Protein AF-A0A2I2KVL6-F1 (afdb_monomer_lite)

Structure (mmCIF, N/CA/C/O backbone):
data_AF-A0A2I2KVL6-F1
#
_entry.id   AF-A0A2I2KVL6-F1
#
loop_
_atom_site.group_PDB
_atom_site.id
_atom_site.type_symbol
_atom_site.label_atom_id
_atom_site.label_alt_id
_atom_site.label_comp_id
_atom_site.label_asym_id
_atom_site.label_entity_id
_atom_site.label_seq_id
_atom_site.pdbx_PDB_ins_code
_atom_site.Cartn_x
_atom_site.Cartn_y
_atom_site.Cartn_z
_atom_site.occupancy
_atom_site.B_iso_or_equiv
_atom_site.auth_seq_id
_atom_site.auth_comp_id
_atom_site.auth_asym_id
_atom_site.auth_atom_id
_atom_site.pdbx_PDB_model_num
ATOM 1 N N . MET A 1 1 ? 3.046 12.044 -11.761 1.00 53.78 1 MET A N 1
ATOM 2 C CA . MET A 1 1 ? 3.516 12.069 -10.356 1.00 53.78 1 MET A CA 1
ATOM 3 C C . MET A 1 1 ? 2.500 12.679 -9.394 1.00 53.78 1 MET A C 1
ATOM 5 O O . MET A 1 1 ? 2.426 12.169 -8.290 1.00 53.78 1 MET A O 1
ATOM 9 N N . VAL A 1 2 ? 1.690 13.670 -9.803 1.00 58.91 2 VAL A N 1
ATOM 10 C CA . VAL A 1 2 ? 0.645 14.300 -8.959 1.00 58.91 2 VAL A CA 1
ATOM 11 C C . VAL A 1 2 ? -0.326 13.264 -8.360 1.00 58.91 2 VAL A C 1
ATOM 13 O O . VAL A 1 2 ? -0.321 13.073 -7.155 1.00 58.91 2 VAL A O 1
ATOM 16 N N . ALA A 1 3 ? -0.971 12.437 -9.193 1.00 65.62 3 ALA A N 1
ATOM 17 C CA . ALA A 1 3 ? -1.950 11.440 -8.729 1.00 65.62 3 ALA A CA 1
ATOM 18 C C . ALA A 1 3 ? -1.412 10.370 -7.753 1.00 65.62 3 ALA A C 1
ATOM 20 O O . ALA A 1 3 ? -2.180 9.785 -6.997 1.00 65.62 3 ALA A O 1
ATOM 21 N N . ALA A 1 4 ? -0.106 10.080 -7.783 1.00 67.25 4 ALA A N 1
ATOM 22 C CA . ALA A 1 4 ? 0.483 9.110 -6.864 1.00 67.25 4 ALA A CA 1
ATOM 23 C C . ALA A 1 4 ? 0.683 9.723 -5.478 1.00 67.25 4 ALA A C 1
ATOM 25 O O . ALA A 1 4 ? 0.336 9.097 -4.486 1.00 67.25 4 ALA A O 1
ATOM 26 N N . ALA A 1 5 ? 1.214 10.949 -5.421 1.00 74.81 5 ALA A N 1
ATOM 27 C CA . ALA A 1 5 ? 1.357 11.691 -4.174 1.00 74.81 5 ALA A CA 1
ATOM 28 C C . ALA A 1 5 ? -0.005 11.899 -3.500 1.00 74.81 5 ALA A C 1
ATOM 30 O O . ALA A 1 5 ? -0.128 11.604 -2.314 1.00 74.81 5 ALA A O 1
ATOM 31 N N . ASP A 1 6 ? -1.021 12.264 -4.287 1.00 83.38 6 ASP A N 1
ATOM 32 C CA . ASP A 1 6 ? -2.385 12.487 -3.806 1.00 83.38 6 ASP A CA 1
ATOM 33 C C . ASP A 1 6 ? -2.953 11.253 -3.086 1.00 83.38 6 ASP A C 1
ATOM 35 O O . ASP A 1 6 ? -3.513 11.385 -2.004 1.00 83.38 6 ASP A O 1
ATOM 39 N N . ALA A 1 7 ? -2.741 10.043 -3.621 1.00 85.81 7 ALA A N 1
ATOM 40 C CA . ALA A 1 7 ? -3.249 8.811 -3.013 1.00 85.81 7 ALA A CA 1
ATOM 41 C C . ALA A 1 7 ? -2.627 8.512 -1.634 1.00 85.81 7 ALA A C 1
ATOM 43 O O . ALA A 1 7 ? -3.324 8.059 -0.725 1.00 85.81 7 ALA A O 1
ATOM 44 N N . TYR A 1 8 ? -1.322 8.757 -1.459 1.00 89.88 8 TYR A N 1
ATOM 45 C CA . TYR A 1 8 ? -0.663 8.565 -0.159 1.00 89.88 8 TYR A CA 1
ATOM 46 C C . TYR A 1 8 ? -1.061 9.648 0.837 1.00 89.88 8 TYR A C 1
ATOM 48 O O . TYR A 1 8 ? -1.314 9.340 2.000 1.00 89.88 8 TYR A O 1
ATOM 56 N N . ASP A 1 9 ? -1.113 10.900 0.382 1.00 90.50 9 ASP A N 1
ATOM 57 C CA . ASP A 1 9 ? -1.437 12.041 1.230 1.00 90.50 9 ASP A CA 1
ATOM 58 C C . ASP A 1 9 ? -2.900 11.961 1.696 1.00 90.50 9 ASP A C 1
ATOM 60 O O . ASP A 1 9 ? -3.180 12.178 2.875 1.00 90.50 9 ASP A O 1
ATOM 64 N N . GLU A 1 10 ? -3.819 11.538 0.822 1.00 91.12 10 GLU A N 1
ATOM 65 C CA . GLU A 1 10 ? -5.218 11.266 1.162 1.00 91.12 10 GLU A CA 1
ATOM 66 C C . GLU A 1 10 ? -5.344 10.120 2.175 1.00 91.12 10 GLU A C 1
ATOM 68 O O . GLU A 1 10 ? -6.007 10.282 3.200 1.00 91.12 10 GLU A O 1
ATOM 73 N N . ALA A 1 11 ? -4.669 8.988 1.942 1.00 91.25 11 ALA A N 1
ATOM 74 C CA . ALA A 1 11 ? -4.694 7.847 2.856 1.00 91.25 11 ALA A CA 1
ATOM 75 C C . ALA A 1 11 ? -4.132 8.212 4.240 1.00 91.25 11 ALA A C 1
ATOM 77 O O . ALA A 1 11 ? -4.730 7.903 5.272 1.00 91.25 11 ALA A O 1
ATOM 78 N N . LEU A 1 12 ? -3.002 8.920 4.279 1.00 92.75 12 LEU A N 1
ATOM 79 C CA . LEU A 1 12 ? -2.381 9.366 5.521 1.00 92.75 12 LEU A CA 1
ATOM 80 C C . LEU A 1 12 ? -3.262 10.378 6.261 1.00 92.75 12 LEU A C 1
ATOM 82 O O . LEU A 1 12 ? -3.378 10.317 7.486 1.00 92.75 12 LEU A O 1
ATOM 86 N N . GLN A 1 13 ? -3.891 11.304 5.538 1.00 92.94 13 GLN A N 1
ATOM 87 C CA . GLN A 1 13 ? -4.801 12.279 6.126 1.00 92.94 13 GLN A CA 1
ATOM 88 C C . GLN A 1 13 ? -6.060 11.605 6.679 1.00 92.94 13 GLN A C 1
ATOM 90 O O . GLN A 1 13 ? -6.481 11.924 7.794 1.00 92.94 13 GLN A O 1
ATOM 95 N N . ALA A 1 14 ? -6.634 10.650 5.947 1.00 91.25 14 ALA A N 1
ATOM 96 C CA . ALA A 1 14 ? -7.778 9.870 6.402 1.00 91.25 14 ALA A CA 1
ATOM 97 C C . ALA A 1 14 ? -7.446 9.065 7.667 1.00 91.25 14 ALA A C 1
ATOM 99 O O . ALA A 1 14 ? -8.242 9.056 8.605 1.00 91.25 14 ALA A O 1
ATOM 100 N N . LEU A 1 15 ? -6.247 8.473 7.734 1.00 91.12 15 LEU A N 1
ATOM 101 C CA . LEU A 1 15 ? -5.756 7.770 8.921 1.00 91.12 15 LEU A CA 1
ATOM 102 C C . LEU A 1 15 ? -5.615 8.719 10.121 1.00 91.12 15 LEU A C 1
ATOM 104 O O . LEU A 1 15 ? -6.110 8.442 11.209 1.00 91.12 15 LEU A O 1
ATOM 108 N N . ARG A 1 16 ? -4.980 9.882 9.925 1.00 91.31 16 ARG A N 1
ATOM 109 C CA . ARG A 1 16 ? -4.740 10.874 10.991 1.00 91.31 16 ARG A CA 1
ATOM 110 C C . ARG A 1 16 ? -6.014 11.505 11.541 1.00 91.31 16 ARG A C 1
ATOM 112 O O . ARG A 1 16 ? -6.054 11.876 12.708 1.00 91.31 16 ARG A O 1
ATOM 119 N N . THR A 1 17 ? -7.025 11.670 10.696 1.00 91.62 17 THR A N 1
ATOM 120 C CA . THR A 1 17 ? -8.309 12.281 11.072 1.00 91.62 17 THR A CA 1
ATOM 121 C C . THR A 1 17 ? -9.336 11.263 11.565 1.00 91.62 17 THR A C 1
ATOM 123 O O . THR A 1 17 ? -10.440 11.654 11.935 1.00 91.62 17 THR A O 1
ATOM 126 N N . GLY A 1 18 ? -8.994 9.969 11.575 1.00 87.81 18 GLY A N 1
ATOM 127 C CA . GLY A 1 18 ? -9.894 8.888 11.982 1.00 87.81 18 GLY A CA 1
ATOM 128 C C . GLY A 1 18 ? -11.004 8.577 10.972 1.00 87.81 18 GLY A C 1
ATOM 129 O O . GLY A 1 18 ? -11.885 7.775 11.270 1.00 87.81 18 GLY A O 1
ATOM 130 N N . ILE A 1 19 ? -10.971 9.180 9.778 1.00 90.19 19 ILE A N 1
ATOM 131 C CA . ILE A 1 19 ? -11.870 8.844 8.660 1.00 90.19 19 ILE A CA 1
ATOM 132 C C . ILE A 1 19 ? -11.610 7.408 8.193 1.00 90.19 19 ILE A C 1
ATOM 134 O O . ILE A 1 19 ? -12.538 6.682 7.835 1.00 90.19 19 ILE A O 1
ATOM 138 N N . TRP A 1 20 ? -10.344 6.995 8.225 1.00 91.00 20 TRP A N 1
ATOM 139 C CA . TRP A 1 20 ? -9.928 5.621 8.015 1.00 91.00 20 TRP A CA 1
ATOM 140 C C . TRP A 1 20 ? -9.411 5.031 9.319 1.00 91.00 20 TRP A C 1
ATOM 142 O O . TRP A 1 20 ? -8.408 5.486 9.866 1.00 91.00 20 TRP A O 1
ATOM 152 N N . VAL A 1 21 ? -10.097 3.994 9.789 1.00 88.81 21 VAL A N 1
ATOM 153 C CA . VAL A 1 21 ? -9.652 3.147 10.894 1.00 88.81 21 VAL A CA 1
ATOM 154 C C . VAL A 1 21 ? -9.348 1.772 10.300 1.00 88.81 21 VAL A C 1
ATOM 156 O O . VAL A 1 21 ? -10.306 1.080 9.939 1.00 88.81 21 VAL A O 1
ATOM 159 N N . PRO A 1 22 ? -8.062 1.396 10.148 1.00 87.38 22 PRO A N 1
ATOM 160 C CA . PRO A 1 22 ? -7.689 0.103 9.593 1.00 87.38 22 PRO A CA 1
ATOM 161 C C . PRO A 1 22 ? -8.255 -1.039 10.432 1.00 87.38 22 PRO A C 1
ATOM 163 O O . PRO A 1 22 ? -8.156 -1.014 11.661 1.00 87.38 22 PRO A O 1
ATOM 166 N N . ASP A 1 23 ? -8.849 -2.033 9.780 1.00 85.44 23 ASP A N 1
ATOM 167 C CA . ASP A 1 23 ? -9.238 -3.271 10.455 1.00 85.44 23 ASP A CA 1
ATOM 168 C C . ASP A 1 23 ? -8.081 -4.282 10.519 1.00 85.44 23 ASP A C 1
ATOM 170 O O . ASP A 1 23 ? -6.985 -4.041 10.012 1.00 85.44 23 ASP A O 1
ATOM 174 N N . MET A 1 24 ? -8.317 -5.416 11.185 1.00 83.69 24 MET A N 1
ATOM 175 C CA . MET A 1 24 ? -7.298 -6.454 11.354 1.00 83.69 24 MET A CA 1
ATOM 176 C C . MET A 1 24 ? -6.802 -7.025 10.022 1.00 83.69 24 MET A C 1
ATOM 178 O O . MET A 1 24 ? -5.618 -7.325 9.919 1.00 83.69 24 MET A O 1
ATOM 182 N N . ASP A 1 25 ? -7.658 -7.117 9.001 1.00 83.12 25 ASP A N 1
ATOM 183 C CA . ASP A 1 25 ? -7.261 -7.642 7.692 1.00 83.12 25 ASP A CA 1
ATOM 184 C C . ASP A 1 25 ? -6.339 -6.641 6.972 1.00 83.12 25 ASP A C 1
ATOM 186 O O . ASP A 1 25 ? -5.315 -7.023 6.399 1.00 83.12 25 ASP A O 1
ATOM 190 N N . GLU A 1 26 ? -6.653 -5.341 7.039 1.00 85.19 26 GLU A N 1
ATOM 191 C CA . GLU A 1 26 ? -5.795 -4.273 6.508 1.00 85.19 26 GLU A CA 1
ATOM 192 C C . GLU A 1 26 ? -4.455 -4.182 7.254 1.00 85.19 26 GLU A C 1
ATOM 194 O O . GLU A 1 26 ? -3.411 -3.954 6.637 1.00 85.19 26 GLU A O 1
ATOM 199 N N . ILE A 1 27 ? -4.468 -4.389 8.569 1.00 88.31 27 ILE A N 1
ATOM 200 C CA . ILE A 1 27 ? -3.270 -4.422 9.412 1.00 88.31 27 ILE A CA 1
ATOM 201 C C . ILE A 1 27 ? -2.400 -5.636 9.068 1.00 88.31 27 ILE A C 1
ATOM 203 O O . ILE A 1 27 ? -1.201 -5.472 8.836 1.00 88.31 27 ILE A O 1
ATOM 207 N N . ASP A 1 28 ? -2.977 -6.834 8.979 1.00 84.94 28 ASP A N 1
ATOM 208 C CA . ASP A 1 28 ? -2.254 -8.063 8.635 1.00 84.94 28 ASP A CA 1
ATOM 209 C C . ASP A 1 28 ? -1.671 -7.987 7.219 1.00 84.94 28 ASP A C 1
ATOM 211 O O . ASP A 1 28 ? -0.516 -8.371 6.981 1.00 84.94 28 ASP A O 1
ATOM 215 N N . ALA A 1 29 ? -2.425 -7.413 6.276 1.00 85.00 29 ALA A N 1
ATOM 216 C CA . ALA A 1 29 ? -1.921 -7.100 4.947 1.00 85.00 29 ALA A CA 1
ATOM 217 C C . ALA A 1 29 ? -0.748 -6.112 5.022 1.00 85.00 29 ALA A C 1
ATOM 219 O O . ALA A 1 29 ? 0.276 -6.333 4.371 1.00 85.00 29 ALA A O 1
ATOM 220 N N . ALA A 1 30 ? -0.842 -5.061 5.842 1.00 88.81 30 ALA A N 1
ATOM 221 C CA . ALA A 1 30 ? 0.226 -4.079 5.982 1.00 88.81 30 ALA A CA 1
ATOM 222 C C . ALA A 1 30 ? 1.509 -4.666 6.593 1.00 88.81 30 ALA A C 1
ATOM 224 O O . ALA A 1 30 ? 2.601 -4.411 6.077 1.00 88.81 30 ALA A O 1
ATOM 225 N N . VAL A 1 31 ? 1.387 -5.508 7.624 1.00 89.00 31 VAL A N 1
ATOM 226 C CA . VAL A 1 31 ? 2.507 -6.261 8.215 1.00 89.00 31 VAL A CA 1
ATOM 227 C C . VAL A 1 31 ? 3.149 -7.174 7.171 1.00 89.00 31 VAL A C 1
ATOM 229 O O . VAL A 1 31 ? 4.373 -7.184 7.015 1.00 89.00 31 VAL A O 1
ATOM 232 N N . THR A 1 32 ? 2.330 -7.915 6.422 1.00 86.88 32 THR A N 1
ATOM 233 C CA . THR A 1 32 ? 2.804 -8.838 5.383 1.00 86.88 32 THR A CA 1
ATOM 234 C C . THR A 1 32 ? 3.576 -8.093 4.297 1.00 86.88 32 THR A C 1
ATOM 236 O O . THR A 1 32 ? 4.682 -8.502 3.933 1.00 86.88 32 THR A O 1
ATOM 239 N N . ILE A 1 33 ? 3.037 -6.970 3.811 1.00 88.12 33 ILE A N 1
ATOM 240 C CA . ILE A 1 33 ? 3.695 -6.151 2.791 1.00 88.12 33 ILE A CA 1
ATOM 241 C C . ILE A 1 33 ? 5.012 -5.590 3.335 1.00 88.12 33 ILE A C 1
ATOM 243 O O . ILE A 1 33 ? 6.035 -5.761 2.675 1.00 88.12 33 ILE A O 1
ATOM 247 N N . LEU A 1 34 ? 5.035 -5.000 4.538 1.00 90.06 34 LEU A N 1
ATOM 248 C CA . LEU A 1 34 ? 6.267 -4.489 5.159 1.00 90.06 34 LEU A CA 1
ATOM 249 C C . LEU A 1 34 ? 7.356 -5.559 5.243 1.00 90.06 34 LEU A C 1
ATOM 251 O O . LEU A 1 34 ? 8.490 -5.327 4.826 1.00 90.06 34 LEU A O 1
ATOM 255 N N . HIS A 1 35 ? 7.001 -6.759 5.701 1.00 87.94 35 HIS A N 1
ATOM 256 C CA . HIS A 1 35 ? 7.943 -7.868 5.781 1.00 87.94 35 HIS A CA 1
ATOM 257 C C . HIS A 1 35 ? 8.532 -8.227 4.405 1.00 87.94 35 HIS A C 1
ATOM 259 O O . HIS A 1 35 ? 9.739 -8.448 4.267 1.00 87.94 35 HIS A O 1
ATOM 265 N N . ARG A 1 36 ? 7.703 -8.245 3.353 1.00 85.12 36 ARG A N 1
ATOM 266 C CA . ARG A 1 36 ? 8.167 -8.470 1.976 1.00 85.12 36 ARG A CA 1
ATOM 267 C C . ARG A 1 36 ? 9.041 -7.324 1.457 1.00 85.12 36 ARG A C 1
ATOM 269 O O . ARG A 1 36 ? 10.017 -7.594 0.751 1.00 85.12 36 ARG A O 1
ATOM 276 N N . MET A 1 37 ? 8.733 -6.074 1.811 1.00 87.50 37 MET A N 1
ATOM 277 C CA . MET A 1 37 ? 9.551 -4.909 1.460 1.00 87.50 37 MET A CA 1
ATOM 278 C C . MET A 1 37 ? 10.954 -5.010 2.066 1.00 87.50 37 MET A C 1
ATOM 280 O O . MET A 1 37 ? 11.937 -4.829 1.344 1.00 87.50 37 MET A O 1
ATOM 284 N N . ASP A 1 38 ? 11.056 -5.369 3.347 1.00 85.88 38 ASP A N 1
ATOM 285 C CA . ASP A 1 38 ? 12.331 -5.521 4.057 1.00 85.88 38 ASP A CA 1
ATOM 286 C C . ASP A 1 38 ? 13.214 -6.610 3.433 1.00 85.88 38 ASP A C 1
ATOM 288 O O . ASP A 1 38 ? 14.423 -6.427 3.268 1.00 85.88 38 ASP A O 1
ATOM 292 N N . ILE A 1 39 ? 12.618 -7.738 3.024 1.00 81.38 39 ILE A N 1
ATOM 293 C CA . ILE A 1 39 ? 13.327 -8.792 2.280 1.00 81.38 39 ILE A CA 1
ATOM 294 C C . ILE A 1 39 ? 13.873 -8.236 0.958 1.00 81.38 39 ILE A C 1
ATOM 296 O O . ILE A 1 39 ? 15.022 -8.502 0.601 1.00 81.38 39 ILE A O 1
ATOM 300 N N . GLY A 1 40 ? 13.066 -7.451 0.241 1.00 75.50 40 GLY A N 1
ATOM 301 C CA . GLY A 1 40 ? 13.454 -6.820 -1.017 1.00 75.50 40 GLY A CA 1
ATOM 302 C C . GLY A 1 40 ? 14.607 -5.825 -0.876 1.00 75.50 40 GLY A C 1
ATOM 303 O O . GLY A 1 40 ? 15.517 -5.823 -1.702 1.00 75.50 40 GLY A O 1
ATOM 304 N N . GLN A 1 41 ? 14.612 -5.016 0.188 1.00 74.19 41 GLN A N 1
ATOM 305 C CA . GLN A 1 41 ? 15.670 -4.031 0.448 1.00 74.19 41 GLN A CA 1
ATOM 306 C C . GLN A 1 41 ? 17.039 -4.672 0.710 1.00 74.19 41 GLN A C 1
ATOM 308 O O . GLN A 1 41 ? 18.065 -4.084 0.374 1.00 74.19 41 GLN A O 1
ATOM 313 N N . ARG A 1 42 ? 17.073 -5.896 1.249 1.00 76.81 42 ARG A N 1
ATOM 314 C CA . ARG A 1 42 ? 18.317 -6.652 1.486 1.00 76.81 42 ARG A CA 1
ATOM 315 C C . ARG A 1 42 ? 18.945 -7.221 0.208 1.00 76.81 42 ARG A C 1
ATOM 317 O O . ARG A 1 42 ? 20.002 -7.835 0.283 1.00 76.81 42 ARG A O 1
ATOM 324 N N . SER A 1 43 ? 18.306 -7.049 -0.951 1.00 72.38 43 SER A N 1
ATOM 325 C CA . SER A 1 43 ? 18.787 -7.518 -2.257 1.00 72.38 43 SER A CA 1
ATOM 326 C C . SER A 1 43 ? 18.865 -6.356 -3.261 1.00 72.38 43 SER A C 1
ATOM 328 O O . SER A 1 43 ? 18.032 -6.275 -4.167 1.00 72.38 43 SER A O 1
ATOM 330 N N . PRO A 1 44 ? 19.843 -5.439 -3.115 1.00 67.12 44 PRO A N 1
ATOM 331 C CA . PRO A 1 44 ? 19.916 -4.203 -3.902 1.00 67.12 44 PRO A CA 1
ATOM 332 C C . PRO A 1 44 ? 20.121 -4.435 -5.408 1.00 67.12 44 PRO A C 1
ATOM 334 O O . PRO A 1 44 ? 19.762 -3.573 -6.206 1.00 67.12 44 PRO A O 1
ATOM 337 N N . ASP A 1 45 ? 20.627 -5.608 -5.799 1.00 78.06 45 ASP A N 1
ATOM 338 C CA . ASP A 1 45 ? 20.861 -5.980 -7.200 1.00 78.06 45 ASP A CA 1
ATOM 339 C C . ASP A 1 45 ? 19.580 -6.398 -7.944 1.00 78.06 45 ASP A C 1
ATOM 341 O O . ASP A 1 45 ? 19.582 -6.582 -9.164 1.00 78.06 45 ASP A O 1
ATOM 345 N N . ILE A 1 46 ? 18.462 -6.574 -7.230 1.00 78.38 46 ILE A N 1
ATOM 346 C CA . ILE A 1 46 ? 17.187 -6.955 -7.837 1.00 78.38 46 ILE A CA 1
ATOM 347 C C . ILE A 1 46 ? 16.456 -5.692 -8.313 1.00 78.38 46 ILE A C 1
ATOM 349 O O . ILE A 1 46 ? 16.194 -4.795 -7.510 1.00 78.38 46 ILE A O 1
ATOM 353 N N . PRO A 1 47 ? 16.025 -5.624 -9.590 1.00 82.44 47 PRO A N 1
ATOM 354 C CA . PRO A 1 47 ? 15.246 -4.495 -10.082 1.00 82.44 47 PRO A CA 1
ATOM 355 C C . PRO A 1 47 ? 13.993 -4.254 -9.234 1.00 82.44 47 PRO A C 1
ATOM 357 O O . PRO A 1 47 ? 13.224 -5.188 -8.987 1.00 82.44 47 PRO A O 1
ATOM 360 N N . LEU A 1 48 ? 13.744 -2.992 -8.863 1.00 81.81 48 LEU A N 1
ATOM 361 C CA . LEU A 1 48 ? 12.617 -2.590 -8.010 1.00 81.81 48 LEU A CA 1
ATOM 362 C C . LEU A 1 48 ? 11.284 -3.170 -8.493 1.00 81.81 48 LEU A C 1
ATOM 364 O O . LEU A 1 48 ? 10.522 -3.696 -7.693 1.00 81.81 48 LEU A O 1
ATOM 368 N N . ARG A 1 49 ? 11.031 -3.166 -9.807 1.00 83.00 49 ARG A N 1
ATOM 369 C CA . ARG A 1 49 ? 9.834 -3.775 -10.405 1.00 83.00 49 ARG A CA 1
ATOM 370 C C . ARG A 1 49 ? 9.611 -5.221 -9.946 1.00 83.00 49 ARG A C 1
ATOM 372 O O . ARG A 1 49 ? 8.490 -5.603 -9.633 1.00 83.00 49 ARG A O 1
ATOM 379 N N . ARG A 1 50 ? 10.672 -6.031 -9.893 1.00 83.50 50 ARG A N 1
ATOM 380 C CA . ARG A 1 50 ? 10.596 -7.438 -9.475 1.00 83.50 50 ARG A CA 1
ATOM 381 C C . ARG A 1 50 ? 10.339 -7.565 -7.975 1.00 83.50 50 ARG A C 1
ATOM 383 O O . ARG A 1 50 ? 9.609 -8.465 -7.570 1.00 83.50 50 ARG A O 1
ATOM 390 N N . VAL A 1 51 ? 10.912 -6.662 -7.178 1.00 83.69 51 VAL A N 1
ATOM 391 C CA . VAL A 1 51 ? 10.638 -6.562 -5.738 1.00 83.69 51 VAL A CA 1
ATOM 392 C C . VAL A 1 51 ? 9.171 -6.202 -5.496 1.00 83.69 51 VAL A C 1
ATOM 394 O O . VAL A 1 51 ? 8.509 -6.895 -4.732 1.00 83.69 51 VAL A O 1
ATOM 397 N N . VAL A 1 52 ? 8.647 -5.193 -6.200 1.00 85.50 52 VAL A N 1
ATOM 398 C CA . VAL A 1 52 ? 7.248 -4.751 -6.096 1.00 85.50 52 VAL A CA 1
ATOM 399 C C . VAL A 1 52 ? 6.285 -5.877 -6.457 1.00 85.50 52 VAL A C 1
ATOM 401 O O . VAL A 1 52 ? 5.396 -6.173 -5.668 1.00 85.50 52 VAL A O 1
ATOM 404 N N . HIS A 1 53 ? 6.471 -6.537 -7.605 1.00 83.38 53 HIS A N 1
ATOM 405 C CA . HIS A 1 53 ? 5.605 -7.654 -7.998 1.00 83.38 53 HIS A CA 1
ATOM 406 C C . HIS A 1 53 ? 5.633 -8.779 -6.963 1.00 83.38 53 HIS A C 1
ATOM 408 O O . HIS A 1 53 ? 4.587 -9.200 -6.487 1.00 83.38 53 HIS A O 1
ATOM 414 N N . ARG A 1 54 ? 6.824 -9.208 -6.524 1.00 81.75 54 ARG A N 1
ATOM 415 C CA . ARG A 1 54 ? 6.941 -10.259 -5.503 1.00 81.75 54 ARG A CA 1
ATOM 416 C C . ARG A 1 54 ? 6.279 -9.864 -4.179 1.00 81.75 54 ARG A C 1
ATOM 418 O O . ARG A 1 54 ? 5.695 -10.717 -3.527 1.00 81.75 54 ARG A O 1
ATOM 425 N N . ALA A 1 55 ? 6.407 -8.607 -3.764 1.00 81.31 55 ALA A N 1
ATOM 426 C CA . ALA A 1 55 ? 5.872 -8.149 -2.490 1.00 81.31 55 ALA A CA 1
ATOM 427 C C . ALA A 1 55 ? 4.355 -7.932 -2.512 1.00 81.31 55 ALA A C 1
ATOM 429 O O . ALA A 1 55 ? 3.716 -8.155 -1.491 1.00 81.31 55 ALA A O 1
ATOM 430 N N . LEU A 1 56 ? 3.797 -7.485 -3.644 1.00 80.94 56 LEU A N 1
ATOM 431 C CA . LEU A 1 56 ? 2.412 -7.013 -3.719 1.00 80.94 56 LEU A CA 1
ATOM 432 C C . LEU A 1 56 ? 1.454 -7.965 -4.447 1.00 80.94 56 LEU A C 1
ATOM 434 O O . LEU A 1 56 ? 0.250 -7.896 -4.196 1.00 80.94 56 LEU A O 1
ATOM 438 N N . ASP A 1 57 ? 1.938 -8.841 -5.336 1.00 72.94 57 ASP A N 1
ATOM 439 C CA . ASP A 1 57 ? 1.067 -9.779 -6.065 1.00 72.94 57 ASP A CA 1
ATOM 440 C C . ASP A 1 57 ? 0.444 -10.823 -5.119 1.00 72.94 57 ASP A C 1
ATOM 442 O O . ASP A 1 57 ? -0.704 -11.218 -5.310 1.00 72.94 57 ASP A O 1
ATOM 446 N N . GLU A 1 58 ? 1.151 -11.218 -4.055 1.00 64.56 58 GLU A N 1
ATOM 447 C CA . GLU A 1 58 ? 0.649 -12.171 -3.049 1.00 64.56 58 GLU A CA 1
ATOM 448 C C . GLU A 1 58 ? -0.406 -11.555 -2.110 1.00 64.56 58 GLU A C 1
ATOM 450 O O . GLU A 1 58 ? -1.252 -12.267 -1.575 1.00 64.56 58 GLU A O 1
ATOM 455 N N . THR A 1 59 ? -0.391 -10.231 -1.927 1.00 64.38 59 THR A N 1
ATOM 456 C CA . THR A 1 59 ? -1.275 -9.504 -0.994 1.00 64.38 59 THR A CA 1
ATOM 457 C C . THR A 1 59 ? -2.510 -8.904 -1.669 1.00 64.38 59 THR A C 1
ATOM 459 O O . THR A 1 59 ? -3.450 -8.485 -0.999 1.00 64.38 59 THR A O 1
ATOM 462 N N . TYR A 1 60 ? -2.546 -8.875 -3.003 1.00 62.28 60 TYR A N 1
ATOM 463 C CA . TYR A 1 60 ? -3.667 -8.335 -3.776 1.00 62.28 60 TYR A CA 1
ATOM 464 C C . TYR A 1 60 ? -4.997 -9.085 -3.556 1.00 62.28 60 TYR A C 1
ATOM 466 O O . TYR A 1 60 ? -6.034 -8.425 -3.424 1.00 62.28 60 TYR A O 1
ATOM 474 N N . PRO A 1 61 ? -5.010 -10.431 -3.447 1.00 64.50 61 PRO A N 1
ATOM 475 C CA . PRO A 1 61 ? -6.223 -11.166 -3.097 1.00 64.50 61 PRO A CA 1
ATOM 476 C C . PRO A 1 61 ? -6.750 -10.833 -1.697 1.00 64.50 61 PRO A C 1
ATOM 478 O O . PRO A 1 61 ? -7.953 -10.910 -1.496 1.00 64.50 61 PRO A O 1
ATOM 481 N N . LEU A 1 62 ? -5.887 -10.426 -0.757 1.00 61.97 62 LEU A N 1
ATOM 482 C CA . LEU A 1 62 ? -6.282 -10.071 0.614 1.00 61.97 62 LEU A CA 1
ATOM 483 C C . LEU A 1 62 ? -6.969 -8.698 0.673 1.00 61.97 62 LEU A C 1
ATOM 485 O O . LEU A 1 62 ? -7.950 -8.527 1.384 1.00 61.97 62 LEU A O 1
ATOM 489 N N . LEU A 1 63 ? -6.511 -7.737 -0.136 1.00 63.09 63 LEU A N 1
ATOM 490 C CA . LEU A 1 63 ? -7.042 -6.364 -0.163 1.00 63.09 63 LEU A CA 1
ATOM 491 C C . LEU A 1 63 ? -8.320 -6.194 -1.003 1.00 63.09 63 LEU A C 1
ATOM 493 O O . LEU A 1 63 ? -8.941 -5.133 -0.978 1.00 63.09 63 LEU A O 1
ATOM 497 N N . THR A 1 64 ? -8.693 -7.198 -1.800 1.00 61.28 64 THR A N 1
ATOM 498 C CA . THR A 1 64 ? -9.821 -7.123 -2.750 1.00 61.28 64 THR A CA 1
ATOM 499 C C . THR A 1 64 ? -11.060 -7.894 -2.293 1.00 61.28 64 THR A C 1
ATOM 501 O O . THR A 1 64 ? -12.074 -7.900 -3.000 1.00 61.28 64 THR A O 1
ATOM 504 N N . VAL A 1 65 ? -11.035 -8.490 -1.094 1.00 58.69 65 VAL A N 1
ATOM 505 C CA . VAL A 1 65 ? -12.205 -9.145 -0.493 1.00 58.69 65 VA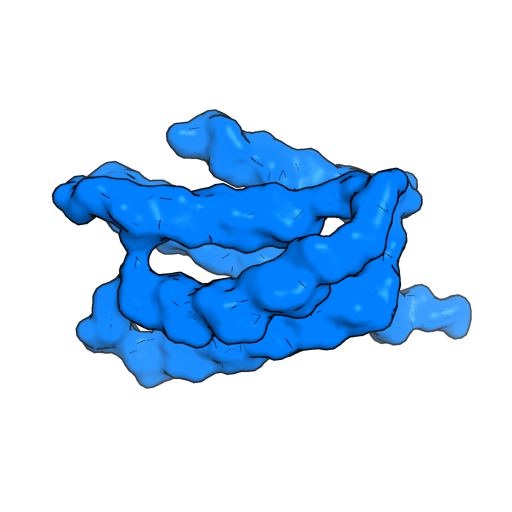L A CA 1
ATOM 506 C C . VAL A 1 65 ? -13.184 -8.088 0.044 1.00 58.69 65 VAL A C 1
ATOM 508 O O . VAL A 1 65 ? -13.246 -7.798 1.228 1.00 58.69 65 VAL A O 1
ATOM 511 N N . TRP A 1 66 ? -13.941 -7.494 -0.882 1.00 48.78 66 TRP A N 1
ATOM 512 C CA . TRP A 1 66 ? -15.300 -6.950 -0.739 1.00 48.78 66 TRP A CA 1
ATOM 513 C C . TRP A 1 66 ? -15.672 -6.229 0.574 1.00 48.78 66 TRP A C 1
ATOM 515 O O . TRP A 1 66 ? -16.014 -6.882 1.558 1.00 48.78 66 TRP A O 1
ATOM 525 N N . ARG A 1 67 ? -15.839 -4.892 0.520 1.00 50.75 67 ARG A N 1
ATOM 526 C CA . ARG A 1 67 ? -16.863 -4.123 1.278 1.00 50.75 67 ARG A CA 1
ATOM 527 C C . ARG A 1 67 ? -16.947 -2.660 0.819 1.00 50.75 67 ARG A C 1
ATOM 529 O O . ARG A 1 67 ? -15.985 -2.122 0.286 1.00 50.75 67 ARG A O 1
ATOM 536 N N . GLY A 1 68 ? -18.093 -2.009 1.056 1.00 53.69 68 GLY A N 1
ATOM 537 C CA . GLY A 1 68 ? -18.342 -0.577 0.804 1.00 53.69 68 GLY A CA 1
ATOM 538 C C . GLY A 1 68 ? -17.591 0.353 1.765 1.00 53.69 68 GLY A C 1
ATOM 539 O O . GLY A 1 68 ? -18.207 1.165 2.449 1.00 53.69 68 GLY A O 1
ATOM 540 N N . ARG A 1 69 ? -16.274 0.174 1.870 1.00 60.75 69 ARG A N 1
ATOM 541 C CA . ARG A 1 69 ? -15.370 0.939 2.730 1.00 60.75 69 ARG A CA 1
ATOM 542 C C . ARG A 1 69 ? -14.405 1.771 1.885 1.00 60.75 69 ARG A C 1
ATOM 544 O O . ARG A 1 69 ? -14.194 1.446 0.715 1.00 60.75 69 ARG A O 1
ATOM 551 N N . PRO A 1 70 ? -13.810 2.826 2.458 1.00 63.84 70 PRO A N 1
ATOM 552 C CA . PRO A 1 70 ? -12.742 3.552 1.793 1.00 63.84 70 PRO A CA 1
ATOM 553 C C . PRO A 1 70 ? -11.539 2.629 1.549 1.00 63.84 70 PRO A C 1
ATOM 555 O O . PRO A 1 70 ? -10.963 2.087 2.485 1.00 63.84 70 PRO A O 1
ATOM 558 N N . LEU A 1 71 ? -11.163 2.438 0.285 1.00 81.00 71 LEU A N 1
ATOM 559 C CA . LEU A 1 71 ? -10.093 1.527 -0.137 1.00 81.00 71 LEU A CA 1
ATOM 560 C C . LEU A 1 71 ? -8.721 2.232 -0.143 1.00 81.00 71 LEU A C 1
ATOM 562 O O . LEU A 1 71 ? -7.990 2.159 -1.131 1.00 81.00 71 LEU A O 1
ATOM 566 N N . TYR A 1 72 ? -8.377 2.943 0.937 1.00 87.75 72 TYR A N 1
ATOM 567 C CA . TYR A 1 72 ? -7.169 3.780 1.011 1.00 87.75 72 TYR A CA 1
ATOM 568 C C . TYR A 1 72 ? -5.874 2.971 0.869 1.00 87.75 72 TYR A C 1
ATOM 570 O O . TYR A 1 72 ? -5.036 3.293 0.022 1.00 87.75 72 TYR A O 1
ATOM 578 N N . LEU A 1 73 ? -5.727 1.878 1.630 1.00 86.00 73 LEU A N 1
ATOM 579 C CA . LEU A 1 73 ? -4.556 1.002 1.529 1.00 86.0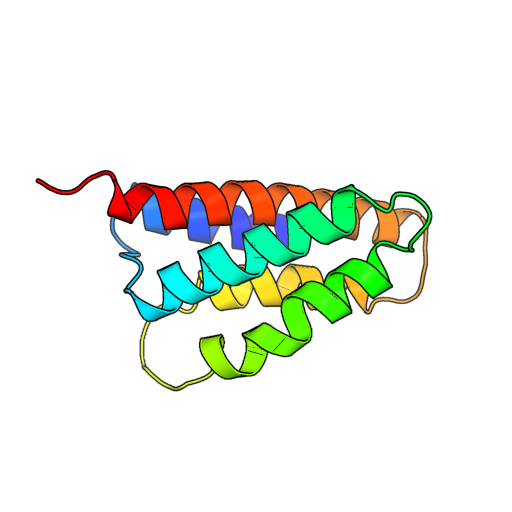0 73 LEU A CA 1
ATOM 580 C C . LEU A 1 73 ? -4.446 0.375 0.135 1.00 86.00 73 LEU A C 1
ATOM 582 O O . LEU A 1 73 ? -3.370 0.353 -0.464 1.00 86.00 73 LEU A O 1
ATOM 586 N N . TYR A 1 74 ? -5.571 -0.072 -0.421 1.00 85.94 74 TYR A N 1
ATOM 587 C CA . TYR A 1 74 ? -5.624 -0.610 -1.777 1.00 85.94 74 TYR A CA 1
ATOM 588 C C . TYR A 1 74 ? -5.213 0.429 -2.830 1.00 85.94 74 TYR A C 1
ATOM 590 O O . TYR A 1 74 ? -4.415 0.110 -3.710 1.00 85.94 74 TYR A O 1
ATOM 598 N N . ALA A 1 75 ? -5.700 1.671 -2.748 1.00 86.88 75 ALA A N 1
ATOM 599 C CA . ALA A 1 75 ? -5.341 2.735 -3.685 1.00 86.88 75 ALA A CA 1
ATOM 600 C C . ALA A 1 75 ? -3.836 3.056 -3.634 1.00 86.88 75 ALA A C 1
ATOM 602 O O . ALA A 1 75 ? -3.183 3.159 -4.680 1.00 86.88 75 ALA A O 1
ATOM 603 N N . ALA A 1 76 ? -3.261 3.128 -2.429 1.00 89.38 76 ALA A N 1
ATOM 604 C CA . ALA A 1 76 ? -1.829 3.330 -2.219 1.00 89.38 76 ALA A CA 1
ATOM 605 C C . ALA A 1 76 ? -0.983 2.172 -2.791 1.00 89.38 76 ALA A C 1
ATOM 607 O O . ALA A 1 76 ? -0.008 2.403 -3.514 1.00 89.38 76 ALA A O 1
ATOM 608 N N . VAL A 1 77 ? -1.384 0.921 -2.537 1.00 88.50 77 VAL A N 1
ATOM 609 C CA . VAL A 1 77 ? -0.734 -0.290 -3.075 1.00 88.50 77 VAL A CA 1
ATOM 610 C C . VAL A 1 77 ? -0.842 -0.345 -4.602 1.00 88.50 77 VAL A C 1
ATOM 612 O O . VAL A 1 77 ? 0.152 -0.584 -5.295 1.00 88.50 77 VAL A O 1
ATOM 615 N N . LYS A 1 78 ? -2.028 -0.068 -5.155 1.00 86.25 78 LYS A N 1
ATOM 616 C CA . LYS A 1 78 ? -2.278 -0.095 -6.601 1.00 86.25 78 LYS A CA 1
ATOM 617 C C . LYS A 1 78 ? -1.456 0.953 -7.343 1.00 86.25 78 LYS A C 1
ATOM 619 O O . LYS A 1 78 ? -0.956 0.676 -8.433 1.00 86.25 78 LYS A O 1
ATOM 624 N N . THR A 1 79 ? -1.275 2.125 -6.742 1.00 88.19 79 THR A N 1
ATOM 625 C CA . THR A 1 79 ? -0.431 3.199 -7.281 1.00 88.19 79 THR A CA 1
ATOM 626 C C . THR A 1 79 ? 1.006 2.722 -7.497 1.00 88.19 79 THR A C 1
ATOM 628 O O . THR A 1 79 ? 1.544 2.885 -8.595 1.00 88.19 79 THR A O 1
ATOM 631 N N . VAL A 1 80 ? 1.609 2.052 -6.505 1.00 88.44 80 VAL A N 1
ATOM 632 C CA . VAL A 1 80 ? 2.956 1.473 -6.645 1.00 88.44 80 VAL A CA 1
ATOM 633 C C . VAL A 1 80 ? 2.991 0.427 -7.760 1.00 88.44 80 VAL A C 1
ATOM 635 O O . VAL A 1 80 ? 3.886 0.466 -8.605 1.00 88.44 80 VAL A O 1
ATOM 638 N N . GLN A 1 81 ? 2.022 -0.495 -7.795 1.00 86.25 81 GLN A N 1
ATOM 639 C CA . GLN A 1 81 ? 1.977 -1.551 -8.814 1.00 86.25 81 GLN A CA 1
ATOM 640 C C . GLN A 1 81 ? 1.916 -0.987 -10.238 1.00 86.25 81 GLN A C 1
ATOM 642 O O . GLN A 1 81 ? 2.617 -1.475 -11.126 1.00 86.25 81 GLN A O 1
ATOM 647 N N . LEU A 1 82 ? 1.093 0.042 -10.465 1.00 86.12 82 LEU A N 1
ATOM 648 C CA . LEU A 1 82 ? 0.959 0.682 -11.774 1.00 86.12 82 LEU A CA 1
ATOM 649 C C . LEU A 1 82 ? 2.255 1.387 -12.191 1.00 86.12 82 LEU A C 1
ATOM 651 O O . LEU A 1 82 ? 2.694 1.218 -13.328 1.00 86.12 82 LEU A O 1
ATOM 655 N N . LEU A 1 83 ? 2.905 2.109 -11.272 1.00 86.12 83 LEU A N 1
ATOM 656 C CA . LEU A 1 83 ? 4.192 2.762 -11.537 1.00 86.12 83 LEU A CA 1
ATOM 657 C C . LEU A 1 83 ? 5.303 1.747 -11.829 1.00 86.12 83 LEU A C 1
ATOM 659 O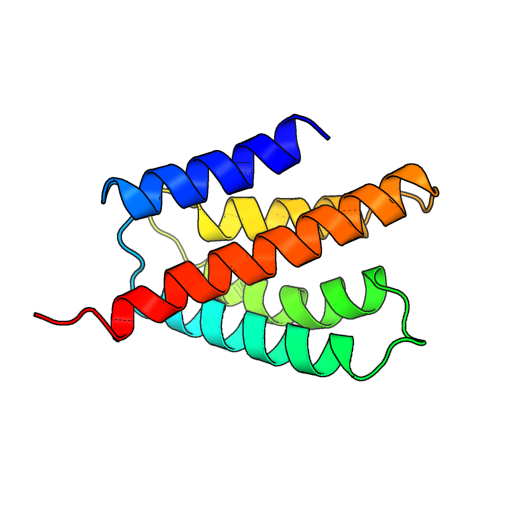 O . LEU A 1 83 ? 6.085 1.943 -12.756 1.00 86.12 83 LEU A O 1
ATOM 663 N N . ALA A 1 84 ? 5.348 0.638 -11.090 1.00 83.62 84 ALA A N 1
ATOM 664 C CA . ALA A 1 84 ? 6.315 -0.435 -11.315 1.00 83.62 84 ALA A CA 1
ATOM 665 C C . ALA A 1 84 ? 6.066 -1.214 -12.620 1.00 83.62 84 ALA A C 1
ATOM 667 O O . ALA A 1 84 ? 7.001 -1.785 -13.181 1.00 83.62 84 ALA A O 1
ATOM 668 N N . SER A 1 85 ? 4.821 -1.240 -13.105 1.00 84.12 85 SER A N 1
ATOM 669 C CA . SER A 1 85 ? 4.432 -1.910 -14.353 1.00 84.12 85 SER A CA 1
ATOM 670 C C . SER A 1 85 ? 4.600 -1.032 -15.597 1.00 84.12 85 SER A C 1
ATOM 672 O O . SER A 1 85 ? 4.508 -1.546 -16.713 1.00 84.12 85 SER A O 1
ATOM 674 N N . ALA A 1 86 ? 4.836 0.273 -15.430 1.00 82.38 86 ALA A N 1
ATOM 675 C CA . ALA A 1 86 ? 5.029 1.200 -16.538 1.00 82.38 86 ALA A CA 1
ATOM 676 C C . ALA A 1 86 ? 6.292 0.858 -17.360 1.00 82.38 86 ALA A C 1
ATOM 678 O O . ALA A 1 86 ? 7.243 0.279 -16.823 1.00 82.38 86 ALA A O 1
ATOM 679 N N . PRO A 1 87 ? 6.343 1.228 -18.658 1.00 80.19 87 PRO A N 1
ATOM 680 C CA . PRO A 1 87 ? 7.541 1.055 -19.473 1.00 80.19 87 PRO A CA 1
ATOM 681 C C . PRO A 1 87 ? 8.776 1.660 -18.789 1.00 80.19 87 PRO A C 1
ATOM 683 O O . PRO A 1 87 ? 8.676 2.755 -18.223 1.00 80.19 87 PRO A O 1
ATOM 686 N N . PRO A 1 88 ? 9.934 0.978 -18.819 1.00 75.31 88 PRO A N 1
ATOM 687 C CA . PRO A 1 88 ? 11.115 1.430 -18.101 1.00 75.31 88 PRO A CA 1
ATOM 688 C C . PRO A 1 88 ? 11.621 2.750 -18.690 1.00 75.31 88 PRO A C 1
ATOM 690 O O . PRO A 1 88 ? 12.068 2.814 -19.832 1.00 75.31 88 PRO A O 1
ATOM 693 N N . SER A 1 89 ? 11.556 3.801 -17.881 1.00 82.88 89 SER A N 1
ATOM 694 C CA . SER A 1 89 ? 12.222 5.082 -18.099 1.00 82.88 89 SER A CA 1
ATOM 695 C C . SER A 1 89 ? 12.840 5.526 -16.776 1.00 82.88 89 SER A C 1
ATOM 697 O O . SER A 1 89 ? 12.387 5.105 -15.708 1.00 82.88 89 SER A O 1
ATOM 699 N N . GLU A 1 90 ? 13.862 6.378 -16.827 1.00 77.88 90 GLU A N 1
ATOM 700 C CA . GLU A 1 90 ? 14.487 6.927 -15.617 1.00 77.88 90 GLU A CA 1
ATOM 701 C C . GLU A 1 90 ? 13.452 7.643 -14.735 1.00 77.88 90 GLU A C 1
ATOM 703 O O . GLU A 1 90 ? 13.376 7.409 -13.530 1.00 77.88 90 GLU A O 1
ATOM 708 N N . GLN A 1 91 ? 12.556 8.414 -15.354 1.00 84.12 91 GLN A N 1
ATOM 709 C CA . GLN A 1 91 ? 11.474 9.104 -14.658 1.00 84.12 91 GLN A CA 1
ATOM 710 C C . GLN A 1 91 ? 10.501 8.134 -13.966 1.00 84.12 91 GLN A C 1
ATOM 712 O O . GLN A 1 91 ? 10.097 8.377 -12.828 1.00 84.12 91 GLN A O 1
ATOM 717 N N . ASN A 1 92 ? 10.147 7.021 -14.615 1.00 81.25 92 ASN A N 1
ATOM 718 C CA . ASN A 1 92 ? 9.264 6.010 -14.030 1.00 81.25 92 ASN A CA 1
ATOM 719 C C . ASN A 1 92 ? 9.956 5.238 -12.903 1.00 81.25 92 ASN A C 1
ATOM 721 O O . ASN A 1 92 ? 9.321 4.944 -11.894 1.00 81.25 92 ASN A O 1
ATOM 725 N N . ALA A 1 93 ? 11.255 4.956 -13.033 1.00 80.88 93 ALA A N 1
ATOM 726 C CA . ALA A 1 93 ? 12.033 4.304 -11.985 1.00 80.88 93 ALA A CA 1
ATOM 727 C C . ALA A 1 93 ? 12.124 5.175 -10.721 1.00 80.88 93 ALA A C 1
ATOM 729 O O . ALA A 1 93 ? 11.887 4.680 -9.617 1.00 80.88 93 ALA A O 1
ATOM 730 N N . VAL A 1 94 ? 12.388 6.478 -10.879 1.00 86.19 94 VAL A N 1
ATOM 731 C CA . VAL A 1 94 ? 12.403 7.448 -9.771 1.00 86.19 94 VAL A CA 1
ATOM 732 C C . VAL A 1 94 ? 11.019 7.566 -9.129 1.00 86.19 94 VAL A C 1
ATOM 734 O O . VAL A 1 94 ? 10.901 7.492 -7.905 1.00 86.19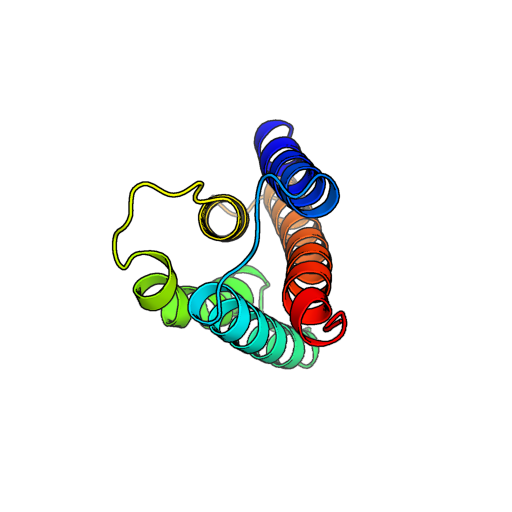 94 VAL A O 1
ATOM 737 N N . ALA A 1 95 ? 9.960 7.686 -9.935 1.00 86.31 95 ALA A N 1
ATOM 738 C CA . ALA A 1 95 ? 8.591 7.762 -9.428 1.00 86.31 95 ALA A CA 1
ATOM 739 C C . ALA A 1 95 ? 8.181 6.488 -8.670 1.00 86.31 95 ALA A C 1
ATOM 741 O O . ALA A 1 95 ? 7.608 6.579 -7.586 1.00 86.31 95 ALA A O 1
ATOM 742 N N . ALA A 1 96 ? 8.514 5.306 -9.199 1.00 86.81 96 ALA A N 1
ATOM 743 C CA . ALA A 1 96 ? 8.244 4.029 -8.547 1.00 86.81 96 ALA A CA 1
ATOM 744 C C . ALA A 1 96 ? 9.019 3.882 -7.230 1.00 86.81 96 ALA A C 1
ATOM 746 O O . ALA A 1 96 ? 8.457 3.391 -6.256 1.00 86.81 96 ALA A O 1
ATOM 747 N N . ARG A 1 97 ? 10.279 4.338 -7.169 1.00 88.19 97 ARG A N 1
ATOM 748 C CA . ARG A 1 97 ? 11.073 4.332 -5.932 1.00 88.19 97 ARG A CA 1
ATOM 749 C C . ARG A 1 97 ? 10.477 5.254 -4.875 1.00 88.19 97 ARG A C 1
ATOM 751 O O . ARG A 1 97 ? 10.265 4.819 -3.754 1.00 88.19 97 ARG A O 1
ATOM 758 N N . SER A 1 98 ? 10.129 6.484 -5.247 1.00 90.00 98 SER A N 1
ATOM 759 C CA . SER A 1 98 ? 9.496 7.421 -4.315 1.00 90.00 98 SER A CA 1
ATOM 760 C C . SER A 1 98 ? 8.154 6.897 -3.792 1.00 90.00 98 SER A C 1
ATOM 762 O O . SER A 1 98 ? 7.882 6.983 -2.597 1.00 90.00 98 SER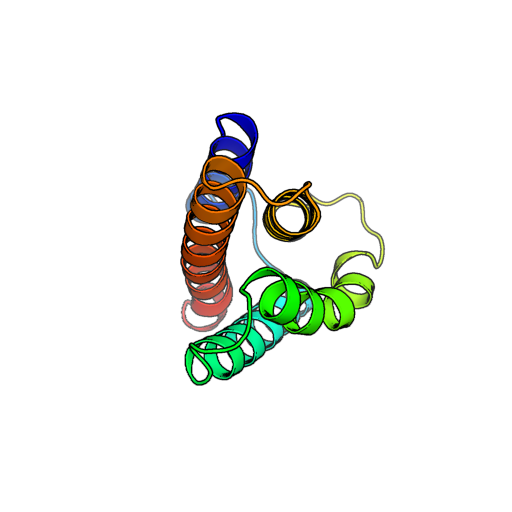 A O 1
ATOM 764 N N . ALA A 1 99 ? 7.333 6.303 -4.663 1.00 90.38 99 ALA A N 1
ATOM 765 C CA . ALA A 1 99 ? 6.068 5.683 -4.279 1.00 90.38 99 ALA A CA 1
ATOM 766 C C . ALA A 1 99 ? 6.266 4.456 -3.368 1.00 90.38 99 ALA A C 1
ATOM 768 O O . ALA A 1 99 ? 5.500 4.254 -2.430 1.00 90.38 99 ALA A O 1
ATOM 769 N N . TRP A 1 100 ? 7.311 3.661 -3.614 1.00 91.38 100 TRP A N 1
ATOM 770 C CA . TRP A 1 100 ? 7.694 2.526 -2.773 1.00 91.38 100 TRP A CA 1
ATOM 771 C C . TRP A 1 100 ? 8.073 2.958 -1.355 1.00 91.38 100 TRP A C 1
ATOM 773 O O . TRP A 1 100 ? 7.590 2.372 -0.389 1.00 91.38 100 TRP A O 1
ATOM 783 N N . ASP A 1 101 ? 8.882 4.009 -1.226 1.00 91.50 101 ASP A N 1
ATOM 784 C CA . ASP A 1 101 ? 9.309 4.520 0.077 1.00 91.50 101 ASP A CA 1
ATOM 785 C C . ASP A 1 101 ? 8.114 5.109 0.853 1.00 91.50 101 ASP A C 1
ATOM 787 O O . ASP A 1 101 ? 7.892 4.753 2.012 1.00 91.50 101 ASP A O 1
ATOM 791 N N . ARG A 1 102 ? 7.264 5.905 0.182 1.00 93.06 102 ARG A N 1
ATOM 792 C CA . ARG A 1 102 ? 6.021 6.450 0.764 1.00 93.06 102 ARG A CA 1
ATOM 793 C C . ARG A 1 102 ? 5.046 5.362 1.210 1.00 93.06 102 ARG A C 1
ATOM 795 O O . ARG A 1 102 ? 4.414 5.503 2.255 1.00 93.06 102 ARG A O 1
ATOM 802 N N . LEU A 1 103 ? 4.922 4.278 0.439 1.00 92.75 103 LEU A N 1
ATOM 803 C CA . LEU A 1 103 ? 4.116 3.128 0.841 1.00 92.75 103 LEU A CA 1
ATOM 804 C C . LEU A 1 103 ? 4.661 2.528 2.143 1.00 92.75 103 LEU A C 1
ATOM 806 O O . LEU A 1 103 ? 3.882 2.285 3.055 1.00 92.75 103 LEU A O 1
ATOM 810 N N . GLY A 1 104 ? 5.979 2.355 2.269 1.00 93.06 104 GLY A N 1
ATOM 811 C CA . GLY A 1 104 ? 6.597 1.857 3.502 1.00 93.06 104 GLY A CA 1
ATOM 812 C C . GLY A 1 104 ? 6.245 2.702 4.729 1.00 93.06 104 GLY A C 1
ATOM 813 O O . GLY A 1 104 ? 5.894 2.156 5.774 1.00 93.06 104 GLY A O 1
ATOM 814 N N . ASP A 1 105 ? 6.272 4.028 4.598 1.00 94.25 105 ASP A N 1
ATOM 815 C CA . ASP A 1 105 ? 5.901 4.939 5.687 1.00 94.25 105 ASP A CA 1
ATOM 816 C C . ASP A 1 105 ? 4.415 4.835 6.056 1.00 94.25 105 ASP A C 1
ATOM 818 O O . ASP A 1 105 ? 4.078 4.740 7.241 1.00 94.25 105 ASP A O 1
ATOM 822 N N . LEU A 1 106 ? 3.527 4.781 5.056 1.00 93.38 106 LEU A N 1
ATOM 823 C CA . LEU A 1 106 ? 2.091 4.595 5.273 1.00 93.38 106 LEU A CA 1
ATOM 824 C C . LEU A 1 106 ? 1.796 3.272 5.987 1.00 93.38 106 LEU A C 1
ATOM 826 O O . LEU A 1 106 ? 1.035 3.251 6.950 1.00 93.38 106 LEU A O 1
ATOM 830 N N . LEU A 1 107 ? 2.418 2.176 5.551 1.00 93.00 107 LEU A N 1
ATOM 831 C CA . LEU A 1 107 ? 2.216 0.860 6.153 1.00 93.00 107 LEU A CA 1
ATOM 832 C C . LEU A 1 107 ? 2.674 0.831 7.613 1.00 93.00 107 LEU A C 1
ATOM 834 O O . LEU A 1 107 ? 1.970 0.284 8.456 1.00 93.00 107 LEU A O 1
ATOM 838 N N . ARG A 1 108 ? 3.809 1.463 7.948 1.00 93.94 108 ARG A N 1
ATOM 839 C CA . ARG A 1 108 ? 4.243 1.573 9.352 1.00 93.94 108 ARG A CA 1
ATOM 840 C C . ARG A 1 108 ? 3.221 2.338 10.187 1.00 93.94 108 ARG A C 1
ATOM 842 O O . ARG A 1 108 ? 2.905 1.894 11.288 1.00 93.94 108 ARG A O 1
ATOM 849 N N . ALA A 1 109 ? 2.659 3.426 9.656 1.00 92.81 109 ALA A N 1
ATOM 850 C CA . ALA A 1 109 ? 1.595 4.170 10.328 1.00 92.81 109 ALA A CA 1
ATOM 851 C C . ALA A 1 109 ? 0.328 3.319 10.530 1.00 92.81 109 ALA A C 1
ATOM 853 O O . ALA A 1 109 ? -0.240 3.339 11.618 1.00 92.81 109 ALA A O 1
ATOM 854 N N . VAL A 1 110 ? -0.067 2.526 9.527 1.00 90.31 110 VAL A N 1
ATOM 855 C CA . VAL A 1 110 ? -1.183 1.571 9.633 1.00 90.31 110 VAL A CA 1
ATOM 856 C C . VAL A 1 110 ? -0.913 0.530 10.716 1.00 90.31 110 VAL A C 1
ATOM 858 O O . VAL A 1 110 ? -1.768 0.313 11.559 1.00 90.31 110 VAL A O 1
ATOM 861 N N . THR A 1 111 ? 0.272 -0.082 10.760 1.00 89.94 111 THR A N 1
ATOM 862 C CA . THR A 1 111 ? 0.581 -1.107 11.778 1.00 89.94 111 THR A CA 1
ATOM 863 C C . THR A 1 111 ? 0.736 -0.541 13.193 1.00 89.94 111 THR A C 1
ATOM 865 O O . THR A 1 111 ? 0.498 -1.248 14.170 1.00 89.94 111 THR A O 1
ATOM 868 N N . ALA A 1 112 ? 1.091 0.740 13.328 1.00 88.88 112 ALA A N 1
ATOM 869 C CA . ALA A 1 112 ? 1.213 1.404 14.623 1.00 88.88 112 ALA A CA 1
ATOM 870 C C . ALA A 1 112 ? -0.141 1.610 15.326 1.00 88.88 112 ALA A C 1
ATOM 872 O O . ALA A 1 112 ? -0.162 1.786 16.544 1.00 88.88 112 ALA A O 1
ATOM 873 N N . THR A 1 113 ? -1.267 1.540 14.604 1.00 79.44 113 THR A N 1
ATOM 874 C CA . THR A 1 113 ? -2.610 1.648 15.203 1.00 79.44 113 THR A CA 1
ATOM 875 C C . THR A 1 113 ? -2.912 0.502 16.173 1.00 79.44 113 THR A C 1
ATOM 877 O O . THR A 1 113 ? -3.626 0.714 17.148 1.00 79.44 113 THR A O 1
ATOM 880 N N . VAL A 1 114 ? -2.298 -0.675 15.986 1.00 69.44 114 VAL A N 1
ATOM 881 C CA . VAL A 1 114 ? -2.394 -1.828 16.906 1.00 69.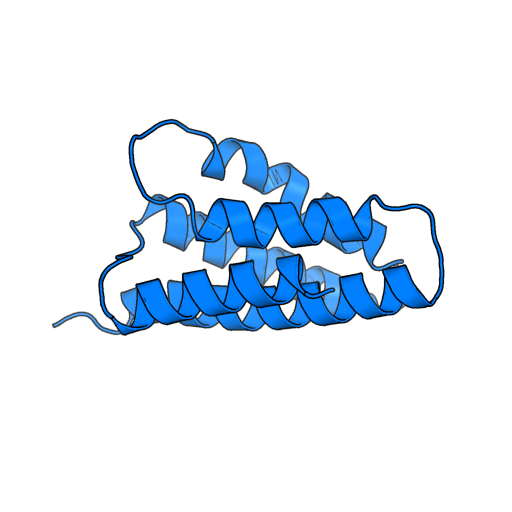44 114 VAL A CA 1
ATOM 882 C C . VAL A 1 114 ? -1.757 -1.525 18.264 1.00 69.44 114 VAL A C 1
ATOM 884 O O . VAL A 1 114 ? -2.238 -1.984 19.297 1.00 69.44 114 VAL A O 1
ATOM 887 N N . GLY A 1 115 ? -0.665 -0.753 18.272 1.00 55.97 115 GLY A N 1
ATOM 888 C CA . GLY A 1 115 ? 0.062 -0.378 19.488 1.00 55.97 115 GLY A CA 1
ATOM 889 C C . GLY A 1 115 ? -0.582 0.772 20.266 1.00 55.97 115 GLY A C 1
ATOM 890 O O . GLY A 1 115 ? -0.210 1.005 21.412 1.00 55.97 115 GLY A O 1
ATOM 891 N N . ALA A 1 116 ? -1.547 1.471 19.662 1.00 55.66 116 ALA A N 1
ATOM 892 C CA . ALA A 1 116 ? -2.290 2.583 20.251 1.00 55.66 116 ALA A CA 1
ATOM 893 C C . ALA A 1 116 ? -3.639 2.136 20.851 1.00 55.66 116 ALA A C 1
ATOM 895 O O . ALA A 1 116 ? -4.626 2.870 20.783 1.00 55.66 116 ALA A O 1
ATOM 896 N N . GLY A 1 117 ? -3.693 0.917 21.404 1.00 39.25 117 GLY A N 1
ATOM 897 C CA . GLY A 1 117 ? -4.826 0.472 22.221 1.00 39.25 117 GLY A CA 1
ATOM 898 C C . GLY A 1 117 ? -5.060 1.409 23.421 1.00 39.25 117 GLY A C 1
ATOM 899 O O . GLY A 1 117 ? -4.126 2.117 23.801 1.00 39.25 117 GLY A O 1
ATOM 900 N N . PRO A 1 118 ? -6.290 1.452 23.975 1.00 46.00 118 PRO A N 1
ATOM 901 C CA . PRO A 1 118 ? -6.685 2.411 25.012 1.00 46.00 118 PRO A CA 1
ATOM 902 C C . PRO A 1 118 ? -5.771 2.421 26.242 1.00 46.00 118 PRO A C 1
ATOM 904 O O . PRO A 1 118 ? -5.256 1.341 26.614 1.00 46.00 118 PRO A O 1
#

Foldseek 3Di:
DVLLVCLLVVLVVCLVVVVDQDDPLSLVLLVQLLVLLVVVVVCVVDQVLVSLCVSQVVSLVSLPPDDPGPSSLVSLSVSLNVLSPDDDDPVSSVVSVVSSVSNNVSSVSNNCSVVPDD

Sequence (118 aa):
MVAAADAYDEALQALRTGIWVPDMDEIDAAVTILHRMDIGQRSPDIPLRRVVHRALDETYPLLTVWRGRPLYLYAAVKTVQLLASAPPSEQNAVAARSAWDRLGDLLRAVTATVGAGP

Radius of gyration: 13.92 Å; chains: 1; bounding box: 39×26×44 Å

pLDDT: mean 80.74, std 12.07, range [39.25, 94.25]

Organism: NCBI:txid1836972

Secondary structure (DSSP, 8-state):
-HHHHHHHHHHHHHHHTTS----HHHHHHHHHHHHHHHHHHT-TTS-HHHHHHHHHTTTHHHHTS--SS--HHHHHHHHHHHHHHS---HHHHHHHHHHHHHHHHHHHHHHHGGGG--